Protein AF-A0A559RNG3-F1 (afdb_monomer_lite)

Secondary structure (DSSP, 8-state):
--HHHHHHHHHHHHHHHHHH------HHHHHHHHHHHHHHHHHHHHHHHHHHHS-HHHHHHHHHHHHHHHHHHHHHHHHHHHHS----

Radius of gyration: 25.46 Å; chains: 1; bounding box: 40×48×70 Å

Foldseek 3Di:
DVVVVVVVVVVVVVVVVVVVPPPPVPVVVVVVVVVVVVVVVLVVQLVVQCVVPVDNVRSVVRSVVVVVVVVVVVVVVVVVVVVPPPDD

Structure (mmCIF, N/CA/C/O backbone):
data_AF-A0A559RNG3-F1
#
_entry.id   AF-A0A559RNG3-F1
#
loop_
_atom_site.group_PDB
_atom_site.id
_atom_site.type_symbol
_atom_site.label_atom_id
_atom_site.label_alt_id
_atom_site.label_comp_id
_atom_site.label_asym_id
_atom_site.label_entity_id
_atom_site.label_seq_id
_atom_site.pdbx_PDB_ins_code
_atom_site.Cartn_x
_atom_site.Cartn_y
_atom_site.Cartn_z
_atom_site.occupancy
_atom_site.B_iso_or_equiv
_atom_site.auth_seq_id
_atom_site.auth_comp_id
_atom_site.auth_asym_id
_atom_site.auth_atom_id
_atom_site.pdbx_PDB_model_num
ATOM 1 N N . MET A 1 1 ? 20.527 27.590 -51.934 1.00 75.12 1 MET A N 1
ATOM 2 C CA . MET A 1 1 ? 21.549 28.284 -51.111 1.00 75.12 1 MET A CA 1
ATOM 3 C C . MET A 1 1 ? 21.000 28.828 -49.792 1.00 75.12 1 MET A C 1
ATOM 5 O O . MET A 1 1 ? 21.516 28.421 -48.765 1.00 75.12 1 MET A O 1
ATOM 9 N N . VAL A 1 2 ? 19.941 29.655 -49.770 1.00 73.62 2 VAL A N 1
ATOM 10 C CA . VAL A 1 2 ? 19.291 30.097 -48.505 1.00 73.62 2 VAL A CA 1
ATOM 11 C C . VAL A 1 2 ? 18.277 29.067 -47.976 1.00 73.62 2 VAL A C 1
ATOM 13 O O . VAL A 1 2 ? 18.216 28.802 -46.778 1.00 73.62 2 VAL A O 1
ATOM 16 N N . LEU A 1 3 ? 17.536 28.408 -48.877 1.00 69.81 3 LEU A N 1
ATOM 17 C CA . LEU A 1 3 ? 16.591 27.337 -48.524 1.00 69.81 3 LEU A CA 1
ATOM 18 C C . LEU A 1 3 ? 17.281 26.158 -47.813 1.00 69.81 3 LEU A C 1
ATOM 20 O O . LEU A 1 3 ? 16.764 25.637 -46.830 1.00 69.81 3 LEU A O 1
ATOM 24 N N . ASP A 1 4 ? 18.486 25.793 -48.259 1.00 72.25 4 ASP A N 1
ATOM 25 C CA . ASP A 1 4 ? 19.304 24.730 -47.658 1.00 72.25 4 ASP A CA 1
ATOM 26 C C . ASP A 1 4 ? 19.784 25.063 -46.242 1.00 72.25 4 ASP A C 1
ATOM 28 O O . ASP A 1 4 ? 20.015 24.164 -45.431 1.00 72.25 4 ASP A O 1
ATOM 32 N N . GLN A 1 5 ? 19.964 26.352 -45.937 1.00 74.25 5 GLN A N 1
ATOM 33 C CA . GLN A 1 5 ? 20.330 26.806 -44.597 1.00 74.25 5 GLN A CA 1
ATOM 34 C C . GLN A 1 5 ? 19.122 26.739 -43.666 1.00 74.25 5 GLN A C 1
ATOM 36 O O . GLN A 1 5 ? 19.234 26.199 -42.569 1.00 74.25 5 GLN A O 1
ATOM 41 N N . LEU A 1 6 ? 17.953 27.192 -44.125 1.00 78.25 6 LEU A N 1
ATOM 42 C CA . LEU A 1 6 ? 16.707 27.099 -43.360 1.00 78.25 6 LEU A CA 1
ATOM 43 C C . LEU A 1 6 ? 16.312 25.646 -43.076 1.00 78.25 6 LEU A C 1
ATOM 45 O O . LEU A 1 6 ? 15.911 25.326 -41.956 1.00 78.25 6 LEU A O 1
ATOM 49 N N . PHE A 1 7 ? 16.485 24.752 -44.052 1.00 79.56 7 PHE A N 1
ATOM 50 C CA . PHE A 1 7 ? 16.222 23.326 -43.868 1.00 79.56 7 PHE A CA 1
ATOM 51 C C . PHE A 1 7 ? 17.158 22.703 -42.822 1.00 79.56 7 PHE A C 1
ATOM 53 O O . PHE A 1 7 ? 16.703 21.984 -41.932 1.00 79.56 7 PHE A O 1
ATOM 60 N N . ARG A 1 8 ? 18.456 23.038 -42.860 1.00 78.44 8 ARG A N 1
ATOM 61 C CA . ARG A 1 8 ? 19.432 22.570 -41.861 1.00 78.44 8 ARG A CA 1
ATOM 62 C C . ARG A 1 8 ? 19.182 23.129 -40.463 1.00 78.44 8 ARG A C 1
ATOM 64 O O . ARG A 1 8 ? 19.368 22.402 -39.493 1.00 78.44 8 ARG A O 1
ATOM 71 N N . LEU A 1 9 ? 18.752 24.384 -40.343 1.00 81.31 9 LEU A N 1
ATOM 72 C CA . LEU A 1 9 ? 18.421 24.989 -39.049 1.00 81.31 9 LEU A CA 1
ATOM 73 C C . LEU A 1 9 ? 17.176 24.342 -38.434 1.00 81.31 9 LEU A C 1
ATOM 75 O O . LEU A 1 9 ? 17.207 23.970 -37.263 1.00 81.31 9 LEU A O 1
ATOM 79 N N . ARG A 1 10 ? 16.141 24.096 -39.247 1.00 78.75 10 ARG A N 1
ATOM 80 C CA . ARG A 1 10 ? 14.934 23.378 -38.820 1.00 78.75 10 ARG A CA 1
ATOM 81 C C . ARG A 1 10 ? 15.242 21.945 -38.387 1.00 78.75 10 ARG A C 1
ATOM 83 O O . ARG A 1 10 ? 14.739 21.504 -37.360 1.00 78.75 10 ARG A O 1
ATOM 90 N N . ALA A 1 11 ? 16.086 21.231 -39.135 1.00 76.44 11 ALA A N 1
ATOM 91 C CA . ALA A 1 11 ? 16.510 19.878 -38.775 1.00 76.44 11 ALA A CA 1
ATOM 92 C C . ALA A 1 11 ? 17.263 19.853 -37.430 1.00 76.44 11 ALA A C 1
ATOM 94 O O . ALA A 1 11 ? 16.992 19.000 -36.590 1.00 76.44 11 ALA A O 1
ATOM 95 N N . LYS A 1 12 ? 18.141 20.838 -37.190 1.00 70.69 12 LYS A N 1
ATOM 96 C CA . LYS A 1 12 ? 18.928 20.954 -35.953 1.00 70.69 12 LYS A CA 1
ATOM 97 C C . LYS A 1 12 ? 18.084 21.360 -34.736 1.00 70.69 12 LYS A C 1
ATOM 99 O O . LYS A 1 12 ? 18.363 20.908 -33.627 1.00 70.69 12 LYS A O 1
ATOM 104 N N . GLU A 1 13 ? 17.055 22.188 -34.927 1.00 71.81 13 GLU A N 1
ATOM 105 C CA . GLU A 1 13 ? 16.058 22.500 -33.888 1.00 71.81 13 GLU A CA 1
ATOM 106 C C . GLU A 1 13 ? 15.213 21.278 -33.521 1.00 71.81 13 GLU A C 1
ATOM 108 O O . GLU A 1 13 ? 15.009 21.011 -32.335 1.00 71.81 13 GLU A O 1
ATOM 113 N N . HIS A 1 14 ? 14.771 20.505 -34.518 1.00 62.06 14 HIS A N 1
ATOM 114 C CA . HIS A 1 14 ? 14.000 19.284 -34.289 1.00 62.06 14 HIS A CA 1
ATOM 115 C C . HIS A 1 14 ? 14.824 18.229 -33.538 1.00 62.06 14 HIS A C 1
ATOM 117 O O . HIS A 1 14 ? 14.320 17.604 -32.609 1.00 62.06 14 HIS A O 1
ATOM 123 N N . GLU A 1 15 ? 16.107 18.081 -33.878 1.00 66.62 15 GLU A N 1
ATOM 124 C CA . GLU A 1 15 ? 17.019 17.148 -33.208 1.00 66.62 15 GLU A CA 1
ATOM 125 C C . GLU A 1 15 ? 17.295 17.558 -31.749 1.00 66.62 15 GLU A C 1
ATOM 127 O O . GLU A 1 15 ? 17.192 16.724 -30.848 1.00 66.62 15 GLU A O 1
ATOM 132 N N . LYS A 1 16 ? 17.536 18.855 -31.481 1.00 62.09 16 LYS A N 1
ATOM 133 C CA . LYS A 1 16 ? 17.692 19.379 -30.108 1.00 62.09 16 LYS A CA 1
ATOM 134 C C . LYS A 1 16 ? 16.418 19.246 -29.269 1.00 62.09 16 LYS A C 1
ATOM 136 O O . LYS A 1 16 ? 16.502 18.947 -28.079 1.00 62.09 16 LYS A O 1
ATOM 141 N N . SER A 1 17 ? 15.249 19.478 -29.868 1.00 61.78 17 SER A N 1
ATOM 142 C CA . SER A 1 17 ? 13.951 19.337 -29.196 1.00 61.78 17 SER A CA 1
ATOM 143 C C . SER A 1 17 ? 13.669 17.876 -28.820 1.00 61.78 17 SER A C 1
ATOM 145 O O . SER A 1 17 ? 13.228 17.611 -27.701 1.00 61.78 17 SER A O 1
ATOM 147 N N . TYR A 1 18 ? 14.029 16.927 -29.692 1.00 60.62 18 TYR A N 1
ATOM 148 C CA . TYR A 1 18 ? 13.936 15.491 -29.414 1.00 60.62 18 TYR A CA 1
ATOM 149 C C . TYR A 1 18 ? 14.949 15.015 -28.362 1.00 60.62 18 TYR A C 1
ATOM 151 O O . TYR A 1 18 ? 14.591 14.223 -27.492 1.00 60.62 18 TYR A O 1
ATOM 159 N N . SER A 1 19 ? 16.192 15.511 -28.380 1.00 60.34 19 SER A N 1
ATOM 160 C CA . SER A 1 19 ? 17.220 15.085 -27.416 1.00 60.34 19 SER A CA 1
ATOM 161 C C . SER A 1 19 ? 17.015 15.656 -26.008 1.00 60.34 19 SER A C 1
ATOM 163 O O . SER A 1 19 ? 17.498 15.085 -25.031 1.00 60.34 19 SER A O 1
ATOM 165 N N . GLN A 1 20 ? 16.319 16.792 -25.889 1.00 61.94 20 GLN A N 1
ATOM 166 C CA . GLN A 1 20 ? 16.099 17.474 -24.611 1.00 61.94 20 GLN A CA 1
ATOM 167 C C . GLN A 1 20 ? 14.817 17.020 -23.896 1.00 61.94 20 GLN A C 1
ATOM 169 O O . GLN A 1 20 ? 14.667 17.264 -22.700 1.00 61.94 20 GLN A O 1
ATOM 174 N N . HIS A 1 21 ? 13.930 16.296 -24.585 1.00 48.31 21 HIS A N 1
ATOM 175 C CA . HIS A 1 21 ? 12.738 15.691 -23.993 1.00 48.31 21 HIS A CA 1
ATOM 176 C C . HIS A 1 21 ? 12.988 14.256 -23.507 1.00 48.31 21 HIS A C 1
ATOM 178 O O . HIS A 1 21 ? 12.093 13.413 -23.539 1.00 48.31 21 HIS A O 1
ATOM 184 N N . SER A 1 22 ? 14.180 13.971 -22.974 1.00 53.69 22 SER A N 1
ATOM 185 C CA . SER A 1 22 ? 14.287 12.909 -21.979 1.00 53.69 22 SER A CA 1
ATOM 186 C C . SER A 1 22 ? 13.559 13.414 -20.736 1.00 53.69 22 SER A C 1
ATOM 188 O O . SER A 1 22 ? 14.116 14.074 -19.856 1.00 53.69 22 SER A O 1
ATOM 190 N N . ILE A 1 23 ? 12.251 13.145 -20.672 1.00 57.16 23 ILE A N 1
ATOM 191 C CA . ILE A 1 23 ? 11.581 13.089 -19.382 1.00 57.16 23 ILE A CA 1
ATOM 192 C C . ILE A 1 23 ? 12.377 12.035 -18.626 1.00 57.16 23 ILE A C 1
ATOM 194 O O . ILE A 1 23 ? 12.204 10.840 -18.838 1.00 57.16 23 ILE A O 1
ATOM 198 N N . SER A 1 24 ? 13.316 12.480 -17.790 1.00 52.03 24 SER A N 1
ATOM 199 C CA . SER A 1 24 ? 13.727 11.688 -16.650 1.00 52.03 24 SER A CA 1
ATOM 200 C C . SER A 1 24 ? 12.421 11.444 -15.918 1.00 52.03 24 SER A C 1
ATOM 202 O O . SER A 1 24 ? 11.896 12.325 -15.232 1.00 52.03 24 SER A O 1
ATOM 204 N N . GLU A 1 25 ? 11.792 10.305 -16.196 1.00 53.38 25 GLU A N 1
ATOM 205 C CA . GLU A 1 25 ? 10.670 9.829 -15.421 1.00 53.38 25 GLU A CA 1
ATOM 206 C C . GLU A 1 25 ? 11.241 9.682 -14.030 1.00 53.38 25 GLU A C 1
ATOM 208 O O . GLU A 1 25 ? 11.942 8.722 -13.732 1.00 53.38 25 GLU A O 1
ATOM 213 N N . ARG A 1 26 ? 11.095 10.738 -13.224 1.00 55.16 26 ARG A N 1
ATOM 214 C CA . ARG A 1 26 ? 11.714 10.801 -11.912 1.00 55.16 26 ARG A CA 1
ATOM 215 C C . ARG A 1 26 ? 11.103 9.621 -11.166 1.00 55.16 26 ARG A C 1
ATOM 217 O O . ARG A 1 26 ? 9.905 9.702 -10.885 1.00 55.16 26 ARG A O 1
ATOM 224 N N . PRO A 1 27 ? 11.858 8.559 -10.828 1.00 57.06 27 PRO A N 1
ATOM 225 C CA . PRO A 1 27 ? 11.299 7.389 -10.143 1.00 57.06 27 PRO A CA 1
ATOM 226 C C . PRO A 1 27 ? 10.567 7.804 -8.855 1.00 57.06 27 PRO A C 1
ATOM 228 O O . PRO A 1 27 ? 9.576 7.201 -8.454 1.00 57.06 27 PRO A O 1
ATOM 231 N N . LEU A 1 28 ? 10.967 8.949 -8.297 1.00 57.16 28 LEU A N 1
ATOM 232 C CA . LEU A 1 28 ? 10.301 9.685 -7.230 1.00 57.16 28 LEU A CA 1
ATOM 233 C C . LEU A 1 28 ? 8.801 9.941 -7.487 1.00 57.16 28 LEU A C 1
ATOM 235 O O . LEU A 1 28 ? 7.999 9.668 -6.602 1.00 57.16 28 LEU A O 1
ATOM 239 N N . ARG A 1 29 ? 8.373 10.408 -8.672 1.00 60.50 29 ARG A N 1
ATOM 240 C CA . ARG A 1 29 ? 6.945 10.689 -8.946 1.00 60.50 29 ARG A CA 1
ATOM 241 C C . ARG A 1 29 ? 6.079 9.426 -8.886 1.00 60.50 29 ARG A C 1
ATOM 243 O O . ARG A 1 29 ? 4.983 9.485 -8.333 1.00 60.50 29 ARG A O 1
ATOM 250 N N . SER A 1 30 ? 6.570 8.297 -9.397 1.00 61.28 30 SER A N 1
ATOM 251 C CA . SER A 1 30 ? 5.851 7.015 -9.316 1.00 61.28 30 SER A CA 1
ATOM 252 C C . SER A 1 30 ? 5.798 6.468 -7.891 1.00 61.28 30 SER A C 1
ATOM 254 O O . SER A 1 30 ? 4.752 5.976 -7.474 1.00 61.28 30 SER A O 1
ATOM 256 N N . ILE A 1 31 ? 6.873 6.620 -7.112 1.00 66.88 31 ILE A N 1
ATOM 257 C CA . ILE A 1 31 ? 6.895 6.220 -5.697 1.00 66.88 31 ILE A CA 1
ATOM 258 C C . ILE A 1 31 ? 5.888 7.043 -4.888 1.00 66.88 31 ILE A C 1
ATOM 260 O O . ILE A 1 31 ? 5.103 6.468 -4.139 1.00 66.88 31 ILE A O 1
ATOM 264 N N . PHE A 1 32 ? 5.847 8.366 -5.081 1.00 70.25 32 PHE A N 1
ATOM 265 C CA . PHE A 1 32 ? 4.858 9.225 -4.421 1.00 70.25 32 PHE A CA 1
ATOM 266 C C . PHE A 1 32 ? 3.429 8.826 -4.788 1.00 70.25 32 PHE A C 1
ATOM 268 O O . PHE A 1 32 ? 2.587 8.700 -3.906 1.00 70.25 32 PHE A O 1
ATOM 275 N N . LYS A 1 33 ? 3.164 8.550 -6.069 1.00 68.06 33 LYS A N 1
ATOM 276 C CA . LYS A 1 33 ? 1.838 8.112 -6.521 1.00 68.06 33 LYS A CA 1
ATOM 277 C C . LYS A 1 33 ?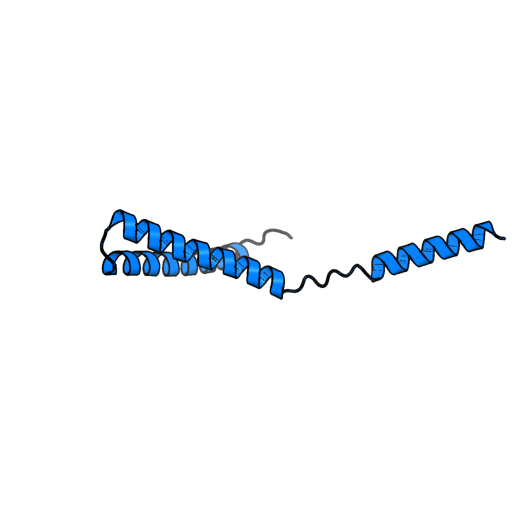 1.431 6.768 -5.901 1.00 68.06 33 LYS A C 1
ATOM 279 O O . LYS A 1 33 ? 0.302 6.626 -5.437 1.00 68.06 33 LYS A O 1
ATOM 284 N N . ALA A 1 34 ? 2.350 5.804 -5.844 1.00 69.69 34 ALA A N 1
ATOM 285 C CA . ALA A 1 34 ? 2.115 4.506 -5.214 1.00 69.69 34 ALA A CA 1
ATOM 286 C C . ALA A 1 34 ? 1.918 4.622 -3.692 1.00 69.69 34 ALA A C 1
ATOM 288 O O . ALA A 1 34 ? 1.083 3.923 -3.117 1.00 69.69 34 ALA A O 1
ATOM 289 N N . LEU A 1 35 ? 2.656 5.524 -3.041 1.00 75.06 35 LEU A N 1
ATOM 290 C CA . LEU A 1 35 ? 2.536 5.780 -1.610 1.00 75.06 35 LEU A CA 1
ATOM 291 C C . LEU A 1 35 ? 1.204 6.459 -1.274 1.00 75.06 35 LEU A C 1
ATOM 293 O O . LEU A 1 35 ? 0.530 6.023 -0.346 1.00 75.06 35 LEU A O 1
ATOM 297 N N . SER A 1 36 ? 0.779 7.453 -2.060 1.00 76.38 36 SER A N 1
ATOM 298 C CA . SER A 1 36 ? -0.536 8.086 -1.905 1.00 76.38 36 SER A CA 1
ATOM 299 C C . SER A 1 36 ? -1.665 7.065 -2.017 1.00 76.38 36 SER A C 1
ATOM 301 O O . SER A 1 36 ? -2.565 7.059 -1.182 1.00 76.38 36 SER A O 1
ATOM 303 N N . TRP A 1 37 ? -1.591 6.159 -2.996 1.00 77.38 37 TRP A N 1
ATOM 304 C CA . TRP A 1 37 ? -2.607 5.120 -3.164 1.00 77.38 37 TRP A CA 1
ATOM 305 C C . TRP A 1 37 ? -2.640 4.129 -1.992 1.00 77.38 37 TRP A C 1
ATOM 307 O O . TRP A 1 37 ? -3.714 3.755 -1.525 1.00 77.38 37 TRP A O 1
ATOM 317 N N . ARG A 1 38 ? -1.470 3.748 -1.460 1.00 76.44 38 ARG A N 1
ATOM 318 C CA . ARG A 1 38 ? -1.378 2.874 -0.279 1.00 76.44 38 ARG A CA 1
ATOM 319 C C . ARG A 1 38 ? -1.922 3.538 0.983 1.00 76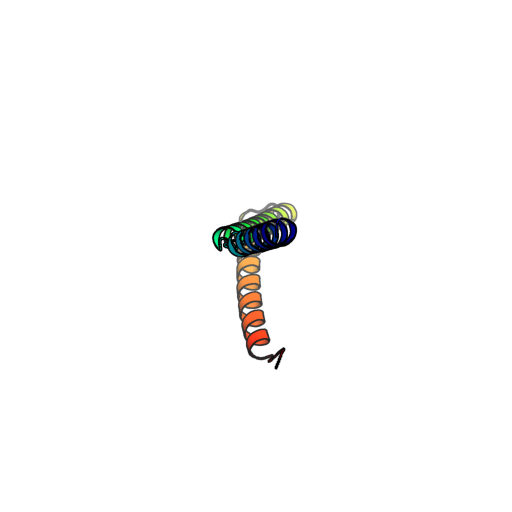.44 38 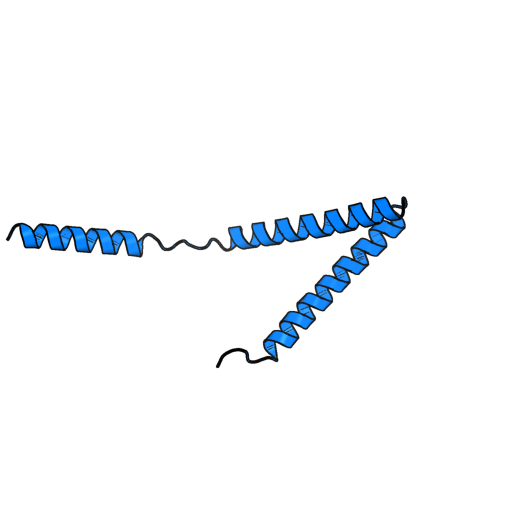ARG A C 1
ATOM 321 O O . ARG A 1 38 ? -2.648 2.888 1.721 1.00 76.44 38 ARG A O 1
ATOM 328 N N . LEU A 1 39 ? -1.620 4.817 1.207 1.00 77.81 39 LEU A N 1
ATOM 329 C CA . LEU A 1 39 ? -2.124 5.558 2.367 1.00 77.81 39 LEU A CA 1
ATOM 330 C C . LEU A 1 39 ? -3.649 5.680 2.342 1.00 77.81 39 LEU A C 1
ATOM 332 O O . LEU A 1 39 ? -4.289 5.447 3.362 1.00 77.81 39 LEU A O 1
ATOM 336 N N . ILE A 1 40 ? -4.228 5.975 1.175 1.00 84.06 40 ILE A N 1
ATOM 337 C CA . ILE A 1 40 ? -5.684 6.041 1.008 1.00 84.06 40 ILE A CA 1
ATOM 338 C C . ILE A 1 40 ? -6.321 4.681 1.311 1.00 84.06 40 ILE A C 1
ATOM 340 O O . ILE A 1 40 ? -7.277 4.631 2.074 1.00 84.06 40 ILE A O 1
ATOM 344 N N . GLY A 1 41 ? -5.766 3.578 0.795 1.00 79.50 41 GLY A N 1
ATOM 345 C CA . GLY A 1 41 ? -6.306 2.236 1.045 1.00 79.50 41 GLY A CA 1
ATOM 346 C C . GLY A 1 41 ? -6.266 1.816 2.519 1.00 79.50 41 GLY A C 1
ATOM 347 O O . GLY A 1 41 ? -7.229 1.235 3.022 1.00 79.50 41 GLY A O 1
ATOM 348 N N . THR A 1 42 ? -5.184 2.136 3.235 1.00 77.94 42 THR A N 1
ATOM 349 C CA . THR A 1 42 ? -5.089 1.833 4.671 1.00 77.94 42 THR A CA 1
ATOM 350 C C . THR A 1 42 ? -6.072 2.676 5.484 1.00 77.94 42 THR A C 1
ATOM 352 O O . THR A 1 42 ? -6.715 2.150 6.390 1.00 77.94 42 THR A O 1
ATOM 355 N N . ILE A 1 43 ? -6.213 3.966 5.154 1.00 84.38 43 ILE A N 1
ATOM 356 C CA . ILE A 1 43 ? -7.144 4.880 5.832 1.00 84.38 43 ILE A CA 1
ATOM 357 C C . ILE A 1 43 ? -8.597 4.473 5.569 1.00 84.38 43 ILE A C 1
ATOM 359 O O . ILE A 1 43 ? -9.389 4.449 6.507 1.00 84.38 43 ILE A O 1
ATOM 363 N N . ASP A 1 44 ? -8.93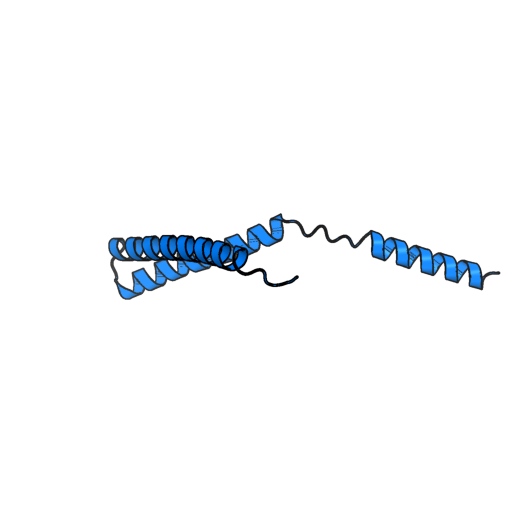4 4.109 4.332 1.00 84.81 44 ASP A N 1
ATOM 364 C CA . ASP A 1 44 ? -10.269 3.641 3.949 1.00 84.81 44 ASP A CA 1
ATOM 365 C C . ASP A 1 44 ? -10.659 2.385 4.735 1.00 84.81 44 ASP A C 1
ATOM 367 O O . ASP A 1 44 ? -11.698 2.354 5.388 1.00 84.81 44 ASP A O 1
ATOM 371 N N . THR A 1 45 ? -9.761 1.399 4.800 1.00 83.69 45 THR A N 1
ATOM 372 C CA . THR A 1 45 ? -10.009 0.158 5.547 1.00 83.69 45 THR A CA 1
ATOM 373 C C . THR A 1 45 ? -10.185 0.424 7.044 1.00 83.69 45 THR A C 1
ATOM 375 O O . THR A 1 45 ? -11.071 -0.156 7.672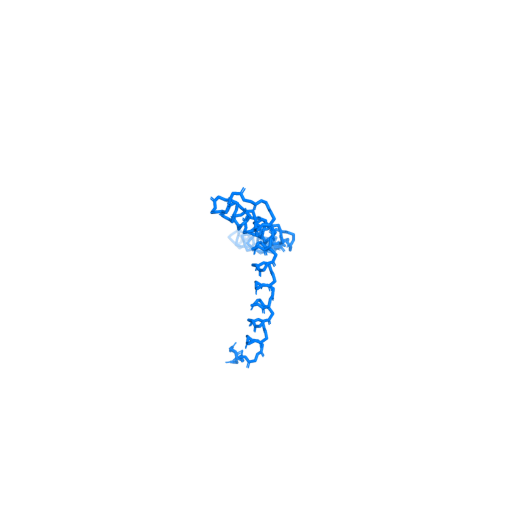 1.00 83.69 45 THR A O 1
ATOM 378 N N . LEU A 1 46 ? -9.383 1.323 7.623 1.00 80.19 46 LEU A N 1
ATOM 379 C CA . LEU A 1 46 ? -9.518 1.746 9.022 1.00 80.19 46 LEU A CA 1
ATOM 380 C C . LEU A 1 46 ? -10.855 2.449 9.280 1.00 80.19 46 LEU A C 1
ATOM 382 O O . LEU A 1 46 ? -11.531 2.119 10.253 1.00 80.19 46 LEU A O 1
ATOM 386 N N . LEU A 1 47 ? -11.250 3.381 8.408 1.00 83.50 47 LEU A N 1
ATOM 387 C CA . LEU A 1 47 ? -12.507 4.123 8.511 1.00 83.50 47 LEU A CA 1
ATOM 388 C C . LEU A 1 47 ? -13.717 3.204 8.366 1.00 83.50 47 LEU A C 1
ATOM 390 O O . LEU A 1 47 ? -14.600 3.242 9.216 1.00 83.50 47 LEU A O 1
ATOM 394 N N . VAL A 1 48 ? -13.742 2.355 7.337 1.00 83.44 48 VAL A N 1
ATOM 395 C CA . VAL A 1 48 ? -14.826 1.393 7.095 1.00 83.44 48 VAL A CA 1
ATOM 396 C C . VAL A 1 48 ? -14.950 0.437 8.277 1.00 83.44 48 VAL A C 1
ATOM 398 O O . VAL A 1 48 ? -16.040 0.263 8.818 1.00 83.44 48 VAL A O 1
ATOM 401 N N . SER A 1 49 ? -13.835 -0.124 8.747 1.00 79.12 49 SER A N 1
ATOM 402 C CA . SER A 1 49 ? -13.852 -1.057 9.879 1.00 79.12 49 SER A CA 1
ATOM 403 C C . SER A 1 49 ? -14.293 -0.381 11.179 1.00 79.12 49 SER A C 1
ATOM 405 O O . SER A 1 49 ? -15.043 -0.971 11.957 1.00 79.12 49 SER A O 1
ATOM 407 N N . TYR A 1 50 ? -13.878 0.867 11.409 1.00 78.12 50 TYR A N 1
ATOM 408 C CA . TYR A 1 50 ? -14.327 1.650 12.558 1.00 78.12 50 TYR A CA 1
ATOM 409 C C . TYR A 1 50 ? -15.825 1.965 12.480 1.00 78.12 50 TYR A C 1
ATOM 411 O O . TYR A 1 50 ? -16.535 1.795 13.467 1.00 78.12 50 TYR A O 1
ATOM 419 N N . PHE A 1 51 ? -16.326 2.353 11.307 1.00 81.50 51 PHE A N 1
ATOM 420 C CA . PHE A 1 51 ? -17.738 2.685 11.112 1.00 81.50 51 PHE A CA 1
ATOM 421 C C . PHE A 1 51 ? -18.657 1.467 11.262 1.00 81.50 51 PHE A C 1
ATOM 423 O O . PHE A 1 51 ? -19.759 1.591 11.787 1.00 81.50 51 PHE A O 1
ATOM 430 N N . LEU A 1 52 ? -18.203 0.287 10.828 1.00 77.38 52 LEU A N 1
ATOM 431 C CA . LEU A 1 52 ? -18.957 -0.959 10.981 1.00 77.38 52 LEU A CA 1
ATOM 432 C C . LEU A 1 52 ? -18.968 -1.483 12.418 1.00 77.38 52 LEU A C 1
ATOM 434 O O . LEU A 1 52 ? -19.968 -2.059 12.839 1.00 77.38 52 LEU A O 1
ATOM 438 N N . THR A 1 53 ? -17.865 -1.325 13.151 1.00 79.38 53 THR A N 1
ATOM 439 C CA . THR A 1 53 ? -17.682 -2.039 14.424 1.00 79.38 53 THR A CA 1
ATOM 440 C C . THR A 1 53 ? -17.821 -1.145 15.654 1.00 79.38 53 THR A C 1
ATOM 442 O O . THR A 1 53 ? -18.098 -1.651 16.734 1.00 79.38 53 THR A O 1
ATOM 445 N N . GLY A 1 54 ? -17.596 0.167 15.530 1.00 74.31 54 GLY A N 1
ATOM 446 C CA . GLY A 1 54 ? -17.591 1.123 16.648 1.00 74.31 54 GLY A CA 1
ATOM 447 C C . GLY A 1 54 ? -16.426 0.960 17.640 1.00 74.31 54 GLY A C 1
ATOM 448 O O . GLY A 1 54 ? -16.229 1.806 18.505 1.00 74.31 54 GLY A O 1
ATOM 449 N N . GLU A 1 55 ? -15.629 -0.100 17.492 1.00 77.19 55 GLU A N 1
ATOM 450 C CA . GLU A 1 55 ? -14.563 -0.522 18.399 1.00 77.19 55 GLU A CA 1
ATOM 451 C C . GLU A 1 55 ? -13.192 -0.420 17.713 1.00 77.19 55 GLU A C 1
ATOM 453 O O . GLU A 1 55 ? -12.918 -1.085 16.706 1.00 77.19 55 GLU A O 1
ATOM 458 N N . TRP A 1 56 ? -12.287 0.376 18.290 1.00 78.50 56 TRP A N 1
ATOM 459 C CA . TRP A 1 56 ? -10.937 0.601 17.752 1.00 78.50 56 TRP A CA 1
ATOM 460 C C . TRP A 1 56 ? -10.089 -0.679 17.682 1.00 78.50 56 TRP A C 1
ATOM 462 O O . TRP A 1 56 ? -9.256 -0.822 16.783 1.00 78.50 56 TRP A O 1
ATOM 472 N N . LEU A 1 57 ? -10.302 -1.623 18.606 1.00 79.31 57 LEU A N 1
ATOM 473 C CA . LEU A 1 57 ? -9.531 -2.868 18.687 1.00 79.31 57 LEU A CA 1
ATOM 474 C C . LEU A 1 57 ? -9.840 -3.827 17.524 1.00 79.31 57 LEU A C 1
ATOM 476 O O . LEU A 1 57 ? -8.951 -4.490 16.986 1.00 79.31 57 LEU A O 1
ATOM 480 N N . LEU A 1 58 ? -11.105 -3.880 17.106 1.00 79.19 58 LEU A N 1
ATOM 481 C CA . LEU A 1 58 ? -11.530 -4.697 15.971 1.00 79.19 58 LEU A CA 1
ATOM 482 C C . LEU A 1 58 ? -11.158 -4.029 14.646 1.00 79.19 58 LEU A C 1
ATOM 484 O O . LEU A 1 58 ? -10.663 -4.704 13.744 1.00 79.19 58 LEU A O 1
ATOM 488 N N . ALA A 1 59 ? -11.289 -2.703 14.555 1.00 81.00 59 ALA A N 1
ATOM 489 C CA . ALA A 1 59 ? -10.881 -1.956 13.370 1.00 81.00 59 ALA A CA 1
ATOM 490 C C . ALA A 1 59 ? -9.383 -2.114 13.055 1.00 81.00 59 ALA A C 1
ATOM 492 O O . ALA A 1 59 ? -9.013 -2.332 11.900 1.00 81.00 59 ALA A O 1
ATOM 493 N N . SER A 1 60 ? -8.520 -2.072 14.076 1.00 78.38 60 SER A N 1
ATOM 494 C CA . SER A 1 60 ? -7.078 -2.287 13.896 1.00 78.38 60 SER A CA 1
ATOM 495 C C . SER A 1 60 ? -6.749 -3.727 13.490 1.00 78.38 60 SER A C 1
ATOM 497 O O . SER A 1 60 ? -5.862 -3.946 12.662 1.00 78.38 60 SER A O 1
ATOM 499 N N . SER A 1 61 ? -7.499 -4.706 14.006 1.00 84.56 61 SER A N 1
ATOM 500 C CA . SER A 1 61 ? -7.355 -6.117 13.635 1.00 84.56 61 SER A CA 1
ATOM 501 C C . SER A 1 61 ? -7.715 -6.343 12.165 1.00 84.56 61 SER A C 1
ATOM 503 O O . SER A 1 61 ? -6.943 -6.962 11.434 1.00 84.56 61 SER A O 1
ATOM 505 N N . ILE A 1 62 ? -8.831 -5.774 11.697 1.00 84.19 62 ILE A N 1
ATOM 506 C CA . ILE A 1 62 ? -9.257 -5.868 10.293 1.00 84.19 62 ILE A CA 1
ATOM 507 C C . ILE A 1 62 ? -8.245 -5.181 9.373 1.00 84.19 62 ILE A C 1
ATOM 509 O O . ILE A 1 62 ? -7.812 -5.778 8.389 1.00 84.19 62 ILE A O 1
ATOM 513 N N . ALA A 1 63 ? -7.801 -3.970 9.719 1.00 82.19 63 ALA A N 1
ATOM 514 C CA . ALA A 1 63 ? -6.788 -3.257 8.943 1.00 82.19 63 ALA A CA 1
ATOM 515 C C . ALA A 1 63 ? -5.461 -4.035 8.860 1.00 82.19 63 ALA A C 1
ATOM 517 O O . ALA A 1 63 ? -4.824 -4.072 7.807 1.00 82.19 63 ALA A O 1
ATOM 518 N N . SER A 1 64 ? -5.062 -4.704 9.947 1.00 81.19 64 SER A N 1
ATOM 519 C CA . SER A 1 64 ? -3.856 -5.543 9.979 1.00 81.19 64 SER A CA 1
ATOM 520 C C . SER A 1 64 ? -3.991 -6.761 9.062 1.00 81.19 64 SER A C 1
ATOM 522 O O . SER A 1 64 ? -3.067 -7.074 8.307 1.00 81.19 64 SER A O 1
ATOM 524 N N . VAL A 1 65 ? -5.150 -7.427 9.084 1.00 87.25 65 VAL A N 1
ATOM 525 C CA . VAL A 1 65 ? -5.442 -8.572 8.210 1.00 87.25 65 VAL A CA 1
ATOM 526 C C . VAL A 1 65 ? -5.516 -8.148 6.745 1.00 87.25 65 VAL A C 1
ATOM 528 O O . VAL A 1 65 ? -4.960 -8.839 5.892 1.00 87.25 65 VAL A O 1
ATOM 531 N N . ASP A 1 66 ? -6.140 -7.013 6.432 1.00 84.62 66 ASP A N 1
ATOM 532 C CA . ASP A 1 66 ? -6.195 -6.481 5.066 1.00 84.62 66 ASP A CA 1
ATOM 533 C C . ASP A 1 66 ? -4.794 -6.158 4.527 1.00 84.62 66 ASP A C 1
ATOM 535 O O . ASP A 1 66 ? -4.446 -6.552 3.409 1.00 84.62 66 ASP A O 1
ATOM 539 N N . PHE A 1 67 ? -3.950 -5.531 5.351 1.00 82.06 67 PHE A N 1
ATOM 540 C CA . PHE A 1 67 ? -2.560 -5.253 5.003 1.00 82.06 67 PHE A CA 1
ATOM 541 C C . PHE A 1 67 ? -1.776 -6.541 4.704 1.00 82.06 67 PHE A C 1
ATOM 543 O O . PHE A 1 67 ? -1.131 -6.649 3.655 1.00 82.06 67 PHE A O 1
ATOM 550 N N . LEU A 1 68 ? -1.870 -7.542 5.588 1.00 87.94 68 LEU A N 1
ATOM 551 C CA . LEU A 1 68 ? -1.250 -8.861 5.407 1.00 87.94 68 LEU A CA 1
ATOM 552 C C . LEU A 1 68 ? -1.763 -9.564 4.147 1.00 87.94 68 LEU A C 1
ATOM 554 O O . LEU A 1 68 ? -0.973 -10.092 3.363 1.00 87.94 68 LEU A O 1
ATOM 558 N N . THR A 1 69 ? -3.075 -9.528 3.920 1.00 86.62 69 THR A N 1
ATOM 559 C CA . THR A 1 69 ? -3.713 -10.150 2.757 1.00 86.62 69 THR A CA 1
ATOM 560 C C . THR A 1 69 ? -3.191 -9.524 1.475 1.00 86.62 69 THR A C 1
ATOM 562 O O . THR A 1 69 ? -2.723 -10.252 0.603 1.00 86.62 69 THR A O 1
ATOM 565 N N . LYS A 1 70 ? -3.177 -8.189 1.367 1.00 81.81 70 LYS A N 1
ATOM 566 C CA . LYS A 1 70 ? -2.643 -7.489 0.187 1.00 81.81 70 LYS A CA 1
ATOM 567 C C . LYS A 1 70 ? -1.159 -7.773 -0.040 1.00 81.81 70 LYS A C 1
ATOM 569 O O . LYS A 1 70 ? -0.750 -7.892 -1.193 1.00 81.81 70 LYS A O 1
ATOM 574 N N . LEU A 1 71 ? -0.362 -7.910 1.021 1.00 83.06 71 LEU A N 1
ATOM 575 C CA . LEU A 1 71 ? 1.055 -8.269 0.910 1.00 83.06 71 LEU A CA 1
ATOM 576 C C . LEU A 1 71 ? 1.232 -9.672 0.310 1.00 83.06 71 LEU A C 1
ATOM 578 O O . LEU A 1 71 ? 1.990 -9.842 -0.646 1.00 83.06 71 LEU A O 1
ATOM 582 N N . ILE A 1 72 ? 0.487 -10.654 0.824 1.00 86.44 72 ILE A N 1
ATOM 583 C CA . ILE A 1 72 ? 0.496 -12.030 0.309 1.00 86.44 72 ILE A CA 1
ATOM 584 C C . ILE A 1 72 ? -0.002 -12.061 -1.137 1.00 86.44 72 ILE A C 1
ATOM 586 O O . ILE A 1 72 ? 0.623 -12.697 -1.981 1.00 86.44 72 ILE A O 1
ATOM 590 N N . LEU A 1 73 ? -1.092 -11.354 -1.440 1.00 85.88 73 LEU A N 1
ATOM 591 C CA . LEU A 1 73 ? -1.689 -11.311 -2.774 1.00 85.88 73 LEU A CA 1
ATOM 592 C C . LEU A 1 73 ? -0.743 -10.666 -3.787 1.00 85.88 73 LEU A C 1
ATOM 594 O O . LEU A 1 73 ? -0.591 -11.197 -4.880 1.00 85.88 73 LEU A O 1
ATOM 598 N N . TYR A 1 74 ? -0.061 -9.577 -3.420 1.00 80.75 74 TYR A N 1
ATOM 599 C CA . TYR A 1 74 ? 0.946 -8.946 -4.274 1.00 80.75 74 TYR A CA 1
ATOM 600 C C . TYR A 1 74 ? 2.125 -9.887 -4.536 1.00 80.75 74 TYR A C 1
ATOM 602 O O . TYR A 1 74 ? 2.510 -10.083 -5.687 1.00 80.75 74 TYR A O 1
ATOM 610 N N . PHE A 1 75 ? 2.659 -10.525 -3.491 1.00 80.75 75 PHE A N 1
ATOM 611 C CA . PHE A 1 75 ? 3.757 -11.480 -3.633 1.00 80.75 75 PHE A CA 1
ATOM 612 C C . PHE A 1 75 ? 3.357 -12.692 -4.484 1.00 80.75 75 PHE A C 1
ATOM 614 O O . PHE A 1 75 ? 4.101 -13.111 -5.370 1.00 80.75 75 PHE A O 1
ATOM 621 N N . ALA A 1 76 ? 2.164 -13.243 -4.256 1.00 84.69 76 ALA A N 1
ATOM 622 C CA . ALA A 1 76 ? 1.618 -14.335 -5.052 1.00 84.69 76 ALA A CA 1
ATOM 623 C C . ALA A 1 76 ? 1.381 -1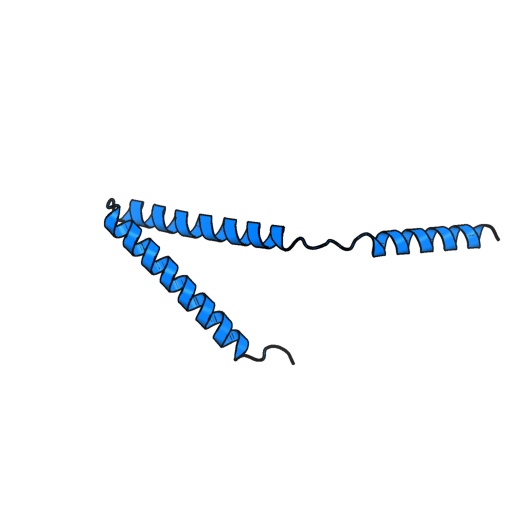3.902 -6.503 1.00 84.69 76 ALA A C 1
ATOM 625 O O . ALA A 1 76 ? 1.752 -14.636 -7.413 1.00 84.69 76 ALA A O 1
ATOM 626 N N . HIS A 1 77 ? 0.829 -12.709 -6.728 1.00 81.00 77 HIS A N 1
ATOM 627 C CA . HIS A 1 77 ? 0.617 -12.140 -8.056 1.00 81.00 77 HIS A CA 1
ATOM 628 C C . HIS A 1 77 ? 1.940 -11.989 -8.810 1.00 81.00 77 HIS A C 1
ATOM 630 O O . HIS A 1 77 ? 2.052 -12.468 -9.932 1.00 81.00 77 HIS A O 1
ATOM 636 N N . GLU A 1 78 ? 2.968 -11.414 -8.185 1.00 80.00 78 GLU A N 1
ATOM 637 C CA . GLU A 1 78 ? 4.302 -11.287 -8.780 1.00 80.00 78 GLU A CA 1
ATOM 638 C C . GLU A 1 78 ? 4.928 -12.661 -9.069 1.00 80.00 78 GLU A C 1
ATOM 640 O O . GLU A 1 78 ? 5.512 -12.874 -10.131 1.00 80.00 78 GLU A O 1
ATOM 645 N N . ARG A 1 79 ? 4.741 -13.646 -8.180 1.00 83.19 79 ARG A N 1
ATOM 646 C CA . ARG A 1 79 ? 5.229 -15.020 -8.381 1.00 83.19 79 ARG A CA 1
ATOM 647 C C . ARG A 1 79 ? 4.500 -15.746 -9.513 1.00 83.19 79 ARG A C 1
ATOM 649 O O . ARG A 1 79 ? 5.141 -16.467 -10.275 1.00 83.19 79 ARG A O 1
ATOM 656 N N . VAL A 1 80 ? 3.182 -15.580 -9.613 1.00 84.88 80 VAL A N 1
ATOM 657 C CA . VAL A 1 80 ? 2.349 -16.139 -10.686 1.00 84.88 80 VAL A CA 1
ATOM 658 C C . VAL A 1 80 ? 2.705 -15.475 -12.010 1.00 84.88 80 VAL A C 1
ATOM 660 O O . VAL A 1 80 ? 2.915 -16.182 -12.989 1.00 84.88 80 VAL A O 1
ATOM 663 N N . TRP A 1 81 ? 2.881 -14.153 -12.028 1.00 75.38 81 TRP A N 1
ATOM 664 C CA . TRP A 1 81 ? 3.293 -13.415 -13.219 1.00 75.38 81 TRP A CA 1
ATOM 665 C C . TRP A 1 81 ? 4.700 -13.802 -13.678 1.00 75.38 81 TRP A C 1
ATOM 667 O O . TRP A 1 81 ? 4.918 -13.994 -14.861 1.00 75.38 81 TRP A O 1
ATOM 677 N N . ASN A 1 82 ? 5.640 -14.037 -12.760 1.00 69.38 82 ASN A N 1
ATOM 678 C CA . ASN A 1 82 ? 6.978 -14.526 -13.111 1.00 69.38 82 ASN A CA 1
ATOM 679 C C . ASN A 1 82 ? 6.985 -15.998 -13.581 1.00 69.38 82 ASN A C 1
ATOM 681 O O . ASN A 1 82 ? 7.932 -16.455 -14.212 1.00 69.38 82 ASN A O 1
ATOM 685 N N . ARG A 1 83 ? 5.943 -16.774 -13.253 1.00 68.56 83 ARG A N 1
ATOM 686 C CA . ARG A 1 83 ? 5.743 -18.143 -13.769 1.00 68.56 83 ARG A CA 1
ATOM 687 C C . ARG A 1 83 ? 5.015 -18.160 -15.107 1.00 68.56 83 ARG A C 1
ATOM 689 O O . ARG A 1 83 ? 5.162 -19.112 -15.870 1.00 68.56 83 ARG A O 1
ATOM 696 N N . ILE A 1 84 ? 4.234 -17.127 -15.383 1.00 71.31 84 ILE A N 1
ATOM 697 C CA . ILE A 1 84 ? 3.557 -16.922 -16.650 1.00 71.31 84 ILE A CA 1
ATOM 698 C C . ILE A 1 84 ? 4.526 -16.145 -17.549 1.00 71.31 84 ILE A C 1
ATOM 700 O O . ILE A 1 84 ? 4.637 -14.930 -17.460 1.00 71.31 84 ILE A O 1
ATOM 704 N N . ASN A 1 85 ? 5.235 -16.849 -18.438 1.00 58.12 85 ASN A N 1
ATOM 705 C CA . ASN A 1 85 ? 5.998 -16.226 -19.527 1.00 58.12 85 ASN A CA 1
ATOM 706 C C . ASN A 1 85 ? 5.028 -15.552 -20.513 1.00 58.12 85 ASN A C 1
ATOM 708 O O . ASN A 1 85 ? 4.769 -16.073 -21.599 1.00 58.12 85 ASN A O 1
ATOM 712 N N . TRP A 1 86 ? 4.441 -14.420 -20.131 1.00 53.62 86 TRP A N 1
ATOM 713 C CA . TRP A 1 86 ? 3.644 -13.612 -21.040 1.00 53.62 86 TRP A CA 1
ATOM 714 C C . TRP A 1 86 ? 4.597 -12.759 -21.878 1.00 53.62 86 TRP A C 1
ATOM 716 O O . TRP A 1 86 ? 5.140 -11.769 -21.396 1.00 53.62 86 TRP A O 1
ATOM 726 N N . GLY A 1 87 ? 4.814 -13.170 -23.128 1.00 57.81 87 GLY A N 1
ATOM 727 C CA . GLY A 1 87 ? 5.653 -12.451 -24.090 1.00 57.81 87 GLY A CA 1
ATOM 728 C C . GLY A 1 87 ? 7.080 -12.992 -24.202 1.00 57.81 87 GLY A C 1
ATOM 729 O O . GLY A 1 87 ? 8.038 -12.360 -23.763 1.00 57.81 87 GLY A O 1
ATOM 730 N N . LYS A 1 88 ? 7.216 -14.149 -24.851 1.00 45.72 88 LYS A N 1
ATOM 731 C CA . LYS A 1 88 ? 8.131 -14.226 -25.996 1.00 45.72 88 LYS A CA 1
ATOM 732 C C . LYS A 1 88 ? 7.334 -13.862 -27.239 1.00 45.72 88 LYS A C 1
ATOM 734 O O . LYS A 1 88 ? 6.140 -14.239 -27.261 1.00 45.72 88 LYS A O 1
#

Sequence (88 aa):
MVLDQLFRLRAKEHEKSYSQHSISERPLRSIFKALSWRLIGTIDTLLVSYFLTGEWLLASSIASVDFLTKLILYFAHERVWNRINWGK

pLDDT: mean 73.72, std 10.45, range [45.72, 87.94]